Protein AF-A0AAU4GK42-F1 (afdb_monomer_lite)

Foldseek 3Di:
DQPLPCLVLAPDQCNPPDHFDKDKDKDFPDPDPPDDLQDQGKMKIKMWTQGPPRDIDIDIFIQDLADQAPDPVLVVQLCVQQQQDPVRRGHDVVSNVVSSVVGVRRVVRVVRSVPDHRDPDPVPRPSVVSDDDDRHRPDPPDPDPDDDDDDDDDDDDDD

Structure (mmCIF, N/CA/C/O backbone):
data_AF-A0AAU4GK42-F1
#
_entry.id   AF-A0AAU4GK42-F1
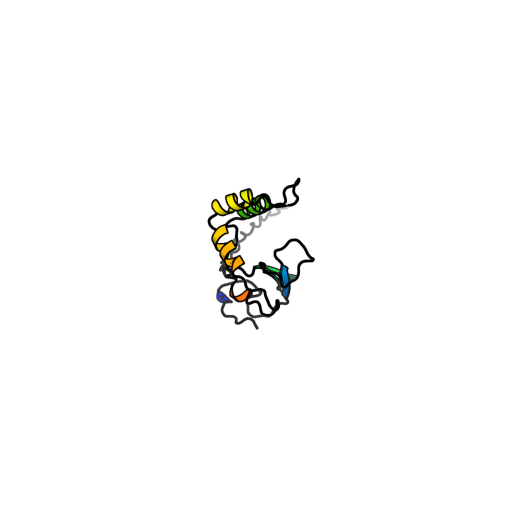#
loop_
_atom_site.group_PDB
_atom_site.id
_atom_site.type_symbol
_atom_site.label_atom_id
_atom_site.label_alt_id
_atom_site.label_comp_id
_atom_site.label_asym_id
_atom_site.label_entity_id
_atom_site.label_seq_id
_atom_site.pdbx_PDB_ins_code
_atom_site.Cartn_x
_atom_site.Cartn_y
_atom_site.Cartn_z
_atom_site.occupancy
_atom_site.B_iso_or_equiv
_atom_site.auth_seq_id
_atom_site.auth_comp_id
_atom_site.auth_asym_id
_atom_site.auth_atom_id
_atom_site.pdbx_PDB_model_num
ATOM 1 N N . MET A 1 1 ? -21.974 -2.817 12.567 1.00 57.34 1 MET A N 1
ATOM 2 C CA . MET A 1 1 ? -21.359 -2.760 13.911 1.00 57.34 1 MET A CA 1
ATOM 3 C C . MET A 1 1 ? -20.151 -3.685 13.936 1.00 57.34 1 MET A C 1
ATOM 5 O O . MET A 1 1 ? -20.227 -4.716 13.270 1.00 57.34 1 MET A O 1
ATOM 9 N N . PRO A 1 2 ? -19.043 -3.333 14.615 1.00 72.38 2 PRO A N 1
ATOM 10 C CA . PRO A 1 2 ? -17.911 -4.243 14.792 1.00 72.38 2 PRO A CA 1
ATOM 11 C C . PRO A 1 2 ? -18.386 -5.557 15.424 1.00 72.38 2 PRO A C 1
ATOM 13 O O . PRO A 1 2 ? -19.147 -5.533 16.385 1.00 72.38 2 PRO A O 1
ATOM 16 N N . SER A 1 3 ? -17.950 -6.702 14.896 1.00 80.38 3 SER A N 1
ATOM 17 C CA . SER A 1 3 ? -18.429 -8.017 15.352 1.00 80.38 3 SER A CA 1
ATOM 18 C C . SER A 1 3 ? -17.900 -8.438 16.729 1.00 80.38 3 SER A C 1
ATOM 20 O O . SER A 1 3 ? -18.339 -9.448 17.265 1.00 80.38 3 SER A O 1
ATOM 22 N N . GLY A 1 4 ? -16.920 -7.719 17.288 1.00 81.06 4 GLY A N 1
ATOM 23 C CA . GLY A 1 4 ? -16.311 -8.018 18.592 1.00 81.06 4 GLY A CA 1
ATOM 24 C C . GLY A 1 4 ? -15.369 -9.232 18.616 1.00 81.06 4 GLY A C 1
ATOM 25 O O . GLY A 1 4 ? -14.591 -9.365 19.554 1.00 81.06 4 GLY A O 1
ATOM 26 N N . VAL A 1 5 ? -15.355 -10.063 17.567 1.00 86.56 5 VAL A N 1
ATOM 27 C CA . VAL A 1 5 ? -14.615 -11.344 17.490 1.00 86.56 5 VAL A CA 1
ATOM 28 C C . VAL A 1 5 ? -13.119 -11.213 17.802 1.00 86.56 5 VAL A C 1
ATOM 30 O O . VAL A 1 5 ? -12.516 -12.127 18.354 1.00 86.56 5 VAL A O 1
ATOM 33 N N . VAL A 1 6 ? -12.506 -10.077 17.465 1.00 86.88 6 VAL A N 1
ATOM 34 C CA . VAL A 1 6 ? -11.062 -9.848 17.646 1.00 86.88 6 VAL A CA 1
ATOM 35 C C . VAL A 1 6 ? -10.726 -8.980 18.857 1.00 86.88 6 VAL A C 1
ATOM 37 O O . VAL A 1 6 ? -9.553 -8.668 19.064 1.00 86.88 6 VAL A O 1
ATOM 40 N N . ALA A 1 7 ? -11.717 -8.577 19.659 1.00 87.69 7 ALA A N 1
ATOM 41 C CA . ALA A 1 7 ? -11.517 -7.615 20.739 1.00 87.69 7 ALA A CA 1
ATOM 42 C C . ALA A 1 7 ? -10.435 -8.085 21.723 1.00 87.69 7 ALA A C 1
ATOM 44 O O . ALA A 1 7 ? -9.587 -7.287 22.112 1.00 87.69 7 ALA A O 1
ATOM 45 N N . ASP A 1 8 ? -10.393 -9.373 22.066 1.00 89.69 8 ASP A N 1
ATOM 46 C CA . ASP A 1 8 ? -9.426 -9.922 23.031 1.00 89.69 8 ASP A CA 1
ATOM 47 C C . ASP A 1 8 ? -8.015 -10.136 22.463 1.00 89.69 8 ASP A C 1
ATOM 49 O O . ASP A 1 8 ? -7.062 -10.388 23.208 1.00 89.69 8 ASP A O 1
ATOM 53 N N . LEU A 1 9 ? -7.850 -9.988 21.146 1.00 90.56 9 LEU A N 1
ATOM 54 C CA . LEU A 1 9 ? -6.564 -10.123 20.462 1.00 90.56 9 LEU A CA 1
ATOM 55 C C . LEU A 1 9 ? -5.810 -8.790 20.351 1.00 90.56 9 LEU A C 1
ATOM 57 O O . LEU A 1 9 ? -4.619 -8.788 20.040 1.00 90.56 9 LEU A O 1
ATOM 61 N N . THR A 1 10 ? -6.468 -7.657 20.624 1.00 89.00 10 THR A N 1
ATOM 62 C CA . THR A 1 10 ? -5.916 -6.317 20.390 1.00 89.00 10 THR A CA 1
ATOM 63 C C . THR A 1 10 ? -6.353 -5.292 21.437 1.00 89.00 10 THR A C 1
ATOM 65 O O . THR A 1 10 ? -7.413 -5.385 22.048 1.00 89.00 10 THR A O 1
ATOM 68 N N . THR A 1 11 ? -5.536 -4.257 21.629 1.00 89.00 11 THR A N 1
ATOM 69 C CA . THR A 1 11 ? -5.886 -3.071 22.427 1.00 89.00 11 THR A CA 1
ATOM 70 C C . THR A 1 11 ? -6.316 -1.884 21.561 1.00 89.00 11 THR A C 1
ATOM 72 O O . THR A 1 11 ? -6.536 -0.796 22.085 1.00 89.00 11 THR A O 1
ATOM 75 N N . ALA A 1 12 ? -6.401 -2.055 20.239 1.00 89.81 12 ALA A N 1
ATOM 76 C CA . ALA A 1 12 ? -6.747 -0.990 19.305 1.00 89.81 12 ALA A CA 1
ATOM 77 C C . ALA A 1 12 ? -8.208 -0.546 19.479 1.00 89.81 12 ALA A C 1
ATOM 79 O O . ALA A 1 12 ? -9.124 -1.341 19.284 1.00 89.81 12 ALA A O 1
ATOM 80 N N . ALA A 1 13 ? -8.431 0.730 19.810 1.00 89.19 13 ALA A N 1
ATOM 81 C CA . ALA A 1 13 ? -9.754 1.249 20.172 1.00 89.19 13 ALA A CA 1
ATOM 82 C C . ALA A 1 13 ? -10.829 1.019 19.091 1.00 89.19 13 ALA A C 1
ATOM 84 O O . ALA A 1 13 ? -11.952 0.648 19.416 1.00 89.19 13 ALA A O 1
ATOM 85 N N . HIS A 1 14 ? -10.468 1.143 17.810 1.00 89.56 14 HIS A N 1
ATOM 86 C CA . HIS A 1 14 ? -11.375 0.941 16.672 1.00 89.56 14 HIS A CA 1
ATOM 87 C C . HIS A 1 14 ? -11.801 -0.529 16.446 1.00 89.56 14 HIS A C 1
ATOM 89 O O . HIS A 1 14 ? -12.610 -0.797 15.563 1.00 89.56 14 HIS A O 1
ATOM 95 N N . LEU A 1 15 ? -11.288 -1.483 17.238 1.00 89.25 15 LEU A N 1
ATOM 96 C CA . LEU A 1 15 ? -11.642 -2.911 17.190 1.00 89.25 15 LEU A CA 1
ATOM 97 C C . LEU A 1 15 ? -12.323 -3.412 18.480 1.00 89.25 15 LEU A C 1
ATOM 99 O O . LEU A 1 15 ? -12.519 -4.615 18.644 1.00 89.25 15 LEU A O 1
ATOM 103 N N . ARG A 1 16 ? -12.680 -2.513 19.410 1.00 85.56 16 ARG A N 1
ATOM 104 C CA . ARG A 1 16 ? -13.208 -2.861 20.746 1.00 85.56 16 ARG A CA 1
ATOM 105 C C . ARG A 1 16 ? -14.739 -2.850 20.867 1.00 85.56 16 ARG A C 1
ATOM 107 O O . ARG A 1 16 ? -15.237 -2.993 21.975 1.00 85.56 16 ARG A O 1
ATOM 114 N N . GLY A 1 17 ? -15.469 -2.732 19.758 1.00 76.19 17 GLY A N 1
ATOM 115 C CA . GLY A 1 17 ? -16.933 -2.888 19.710 1.00 76.19 17 GLY A CA 1
ATOM 116 C C . GLY A 1 17 ? -17.698 -1.600 19.414 1.00 76.19 17 GLY A C 1
ATOM 117 O O . GLY A 1 17 ? -18.689 -1.643 18.690 1.00 76.19 17 GLY A O 1
ATOM 118 N N . GLU A 1 18 ? -17.193 -0.455 19.869 1.00 83.62 18 GLU A N 1
ATOM 119 C CA . GLU A 1 18 ? -17.833 0.835 19.604 1.00 83.62 18 GLU A CA 1
ATOM 120 C C . GLU A 1 18 ? -17.518 1.351 18.189 1.00 83.62 18 GLU A C 1
ATOM 122 O O . GLU A 1 18 ? -16.351 1.339 17.772 1.00 83.62 18 GLU A O 1
ATOM 127 N N . PRO A 1 19 ? -18.523 1.822 17.428 1.00 88.25 19 PRO A N 1
ATOM 128 C CA . PRO A 1 19 ? -18.293 2.494 16.158 1.00 88.25 19 PRO A CA 1
ATOM 129 C C . PRO A 1 19 ? -17.442 3.754 16.333 1.00 88.25 19 PRO A C 1
ATOM 131 O O . PRO A 1 19 ? -17.676 4.570 17.221 1.00 88.25 19 PRO A O 1
ATOM 134 N N . VAL A 1 20 ? -16.491 3.954 15.424 1.00 91.19 20 VAL A N 1
ATOM 135 C CA . VAL A 1 20 ? -15.710 5.191 15.328 1.00 91.19 20 VAL A CA 1
ATOM 136 C C . VAL A 1 20 ? -15.939 5.834 13.969 1.00 91.19 20 VAL A C 1
ATOM 138 O O . VAL A 1 20 ? -16.138 5.145 12.965 1.00 91.19 20 VAL A O 1
ATOM 141 N N . ARG A 1 21 ? -15.895 7.168 13.915 1.00 94.62 21 ARG A N 1
ATOM 142 C CA . ARG A 1 21 ? -15.938 7.890 12.641 1.00 94.62 21 ARG A CA 1
ATOM 143 C C . ARG A 1 21 ? -14.725 7.485 11.801 1.00 94.62 21 ARG A C 1
ATOM 145 O O . ARG A 1 21 ? -13.608 7.419 12.313 1.00 94.62 21 ARG A O 1
ATOM 152 N N . ALA A 1 22 ? -14.936 7.288 10.503 1.00 95.06 22 ALA A N 1
ATOM 153 C CA . ALA A 1 22 ? -13.872 6.992 9.555 1.00 95.06 22 ALA A CA 1
ATOM 154 C C . ALA A 1 22 ? -13.895 7.955 8.361 1.00 95.06 22 ALA A C 1
ATOM 156 O O . ALA A 1 22 ? -14.952 8.416 7.933 1.00 95.06 22 ALA A O 1
ATOM 157 N N . THR A 1 23 ? -12.718 8.247 7.818 1.00 97.25 23 THR A N 1
ATOM 158 C CA . THR A 1 23 ? -12.546 8.887 6.511 1.00 97.25 23 THR A CA 1
ATOM 159 C C . THR A 1 23 ? -11.866 7.890 5.591 1.00 97.25 23 THR A C 1
ATOM 161 O O . THR A 1 23 ? -10.797 7.389 5.926 1.00 97.25 23 THR A O 1
ATOM 164 N N . VAL A 1 24 ? -12.482 7.605 4.446 1.00 95.19 24 VAL A N 1
ATOM 165 C CA . VAL A 1 24 ? -11.971 6.640 3.469 1.00 95.19 24 VAL A CA 1
ATOM 166 C C . VAL A 1 24 ? -11.552 7.381 2.206 1.00 95.19 24 VAL A C 1
ATOM 168 O O . VAL A 1 24 ? -12.281 8.247 1.724 1.00 95.19 24 VAL A O 1
ATOM 171 N N . ARG A 1 25 ? -10.383 7.035 1.672 1.00 94.12 25 ARG A N 1
ATOM 172 C CA . ARG A 1 25 ? -9.870 7.512 0.390 1.00 94.12 25 ARG A CA 1
ATOM 173 C C . ARG A 1 25 ? -9.530 6.319 -0.493 1.00 94.12 25 ARG A C 1
ATOM 175 O O . ARG A 1 25 ? -8.755 5.449 -0.098 1.00 94.12 25 ARG A O 1
ATOM 182 N N . PHE A 1 26 ? -10.057 6.350 -1.708 1.00 90.25 26 PHE A N 1
ATOM 183 C CA . PHE A 1 26 ? -9.632 5.480 -2.796 1.00 90.25 26 PHE A CA 1
ATOM 184 C C . PHE A 1 26 ? -8.596 6.202 -3.658 1.00 90.25 26 PHE A C 1
ATOM 186 O O . PHE A 1 26 ? -8.562 7.436 -3.693 1.00 90.25 26 PHE A O 1
ATOM 193 N N . SER A 1 27 ? -7.730 5.451 -4.332 1.00 89.12 27 SER A N 1
ATOM 194 C CA . SER A 1 27 ? -6.777 6.034 -5.277 1.00 89.12 27 SER A CA 1
ATOM 195 C C . SER A 1 27 ? -6.444 5.108 -6.435 1.00 89.12 27 SER A C 1
ATOM 197 O O . SER A 1 27 ? -6.472 3.884 -6.302 1.00 89.12 27 SER A O 1
ATOM 199 N N . HIS A 1 28 ? -6.055 5.720 -7.546 1.00 89.56 28 HIS A N 1
ATOM 200 C CA . HIS A 1 28 ? -5.378 5.072 -8.660 1.00 89.56 28 HIS A CA 1
ATOM 201 C C . HIS A 1 28 ? -3.872 4.986 -8.357 1.00 89.56 28 HIS A C 1
ATOM 203 O O . HIS A 1 28 ? -3.334 5.881 -7.708 1.00 89.56 28 HIS A O 1
ATOM 209 N N . ALA A 1 29 ? -3.196 3.911 -8.771 1.00 86.25 29 ALA A N 1
ATOM 210 C CA . ALA A 1 29 ? -1.745 3.776 -8.584 1.00 86.25 29 ALA A CA 1
ATOM 211 C C . ALA A 1 29 ? -0.906 4.612 -9.571 1.00 86.25 29 ALA A C 1
ATOM 213 O O . ALA A 1 29 ? 0.306 4.711 -9.402 1.00 86.25 29 ALA A O 1
ATOM 214 N N . ASP A 1 30 ? -1.544 5.181 -10.589 1.00 84.31 30 ASP A N 1
ATOM 215 C CA . ASP A 1 30 ? -0.896 6.021 -11.588 1.00 84.31 30 ASP A CA 1
ATOM 216 C C . ASP A 1 30 ? -0.669 7.439 -11.044 1.00 84.31 30 ASP A C 1
ATOM 218 O O . ASP A 1 30 ? -1.384 7.906 -10.153 1.00 84.31 30 ASP A O 1
ATOM 222 N N . THR A 1 31 ? 0.348 8.118 -11.563 1.00 79.44 31 THR A N 1
ATOM 223 C CA . THR A 1 31 ? 0.735 9.472 -11.156 1.00 79.44 31 THR A CA 1
ATOM 224 C C . THR A 1 31 ? -0.004 10.563 -11.931 1.00 79.44 31 THR A C 1
ATOM 226 O O . THR A 1 31 ? 0.024 11.720 -11.510 1.00 79.44 31 THR A O 1
ATOM 229 N N . ASN A 1 32 ? -0.693 10.226 -13.024 1.00 84.62 32 ASN A N 1
ATOM 230 C CA . ASN A 1 32 ? -1.505 11.147 -13.804 1.00 84.62 32 ASN A CA 1
ATOM 231 C C . ASN A 1 32 ? -2.938 11.251 -13.232 1.00 84.62 32 ASN A C 1
ATOM 233 O O . ASN A 1 32 ? -3.718 10.301 -13.340 1.00 84.62 32 ASN A O 1
ATOM 237 N N . PRO A 1 33 ? -3.343 12.414 -12.684 1.00 86.75 33 PRO A N 1
ATOM 238 C CA . PRO A 1 33 ? -4.668 12.594 -12.088 1.00 86.75 33 PRO A CA 1
ATOM 239 C C . PRO A 1 33 ? -5.815 12.641 -13.111 1.00 86.75 33 PRO A C 1
ATOM 241 O O . PRO A 1 33 ? -6.976 12.686 -12.711 1.00 86.75 33 PRO A O 1
ATOM 244 N N . HIS A 1 34 ? -5.513 12.665 -14.411 1.00 88.69 34 HIS A N 1
ATOM 245 C CA . HIS A 1 34 ? -6.505 12.736 -15.484 1.00 88.69 34 HIS A CA 1
ATOM 246 C C . HIS A 1 34 ? -6.842 11.375 -16.100 1.00 88.69 34 HIS A C 1
ATOM 248 O O . HIS A 1 34 ? -7.670 11.320 -17.011 1.00 88.69 34 HIS A O 1
ATOM 254 N N . LEU A 1 35 ? -6.217 10.286 -15.641 1.00 86.06 35 LEU A N 1
ATOM 255 C CA . LEU A 1 35 ? -6.542 8.961 -16.157 1.00 86.06 35 LEU A CA 1
ATOM 256 C C . LEU A 1 35 ? -7.936 8.501 -15.710 1.00 86.06 35 LEU A C 1
ATOM 258 O O . LEU A 1 35 ? -8.330 8.740 -14.564 1.00 86.06 35 LEU A O 1
ATOM 262 N N . PRO A 1 36 ? -8.683 7.808 -16.587 1.00 88.06 36 PRO A N 1
ATOM 263 C CA . PRO A 1 36 ? -9.970 7.238 -16.230 1.00 88.06 36 PRO A CA 1
ATOM 264 C C . PRO A 1 36 ? -9.880 6.255 -15.057 1.00 88.06 36 PRO A C 1
ATOM 266 O O . PRO A 1 36 ? -9.069 5.328 -15.033 1.00 88.06 36 PRO A O 1
ATOM 269 N N . ASP A 1 37 ? -10.833 6.351 -14.133 1.00 85.25 37 ASP A N 1
ATOM 270 C CA . ASP A 1 37 ? -11.001 5.368 -13.053 1.00 85.25 37 ASP A CA 1
ATOM 271 C C . ASP A 1 37 ? -11.297 3.942 -13.561 1.00 85.25 37 ASP A C 1
ATOM 273 O O . ASP A 1 37 ? -11.165 2.975 -12.805 1.00 85.25 37 ASP A O 1
ATOM 277 N N . ALA A 1 38 ? -11.683 3.799 -14.832 1.00 83.31 38 ALA A N 1
ATOM 278 C CA . ALA A 1 38 ? -11.944 2.524 -15.495 1.00 83.31 38 ALA A CA 1
ATOM 279 C C . ALA A 1 38 ? -10.679 1.842 -16.065 1.00 83.31 38 ALA A C 1
ATOM 281 O O . ALA A 1 38 ? -10.761 0.715 -16.559 1.00 83.31 38 ALA A O 1
ATOM 282 N N . ASP A 1 39 ? -9.503 2.464 -15.981 1.00 85.00 39 ASP A N 1
ATOM 283 C CA . ASP A 1 39 ? -8.275 1.847 -16.486 1.00 85.00 39 A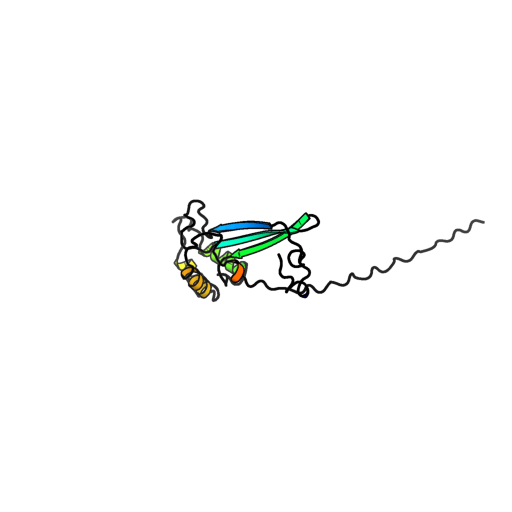SP A CA 1
ATOM 284 C C . ASP A 1 39 ? -7.799 0.713 -15.579 1.00 85.00 39 ASP A C 1
ATOM 286 O O . ASP A 1 39 ? -7.944 0.755 -14.356 1.00 85.00 39 ASP A O 1
ATOM 290 N N . ARG A 1 40 ? -7.201 -0.332 -16.156 1.00 82.38 40 ARG A N 1
ATOM 291 C CA . ARG A 1 40 ? -6.687 -1.455 -15.364 1.00 82.38 40 ARG A CA 1
ATOM 292 C C . ARG A 1 40 ? -5.456 -1.012 -14.576 1.00 82.38 40 ARG A C 1
ATOM 294 O O . ARG A 1 40 ? -4.370 -0.913 -15.136 1.00 82.38 40 ARG A O 1
ATOM 301 N N . ALA A 1 41 ? -5.605 -0.842 -13.266 1.00 85.25 41 ALA A N 1
ATOM 302 C CA . ALA A 1 41 ? -4.479 -0.573 -12.381 1.00 85.25 41 ALA A CA 1
ATOM 303 C C . ALA A 1 41 ? -4.748 -1.033 -10.947 1.00 85.25 41 ALA A C 1
ATOM 305 O O . ALA A 1 41 ? -5.880 -1.312 -10.542 1.00 85.25 41 ALA A O 1
ATOM 306 N N . VAL A 1 42 ? -3.680 -1.069 -10.157 1.00 88.88 42 VAL A N 1
ATOM 307 C CA . VAL A 1 42 ? -3.775 -1.249 -8.708 1.00 88.88 42 VAL A CA 1
ATOM 308 C C . VAL A 1 42 ? -4.567 -0.080 -8.111 1.00 88.88 42 VAL A C 1
ATOM 310 O O . VAL A 1 42 ? -4.474 1.061 -8.576 1.00 88.88 42 VAL A O 1
ATOM 313 N N . ARG A 1 43 ? -5.377 -0.371 -7.093 1.00 89.56 43 ARG A N 1
ATOM 314 C CA . ARG A 1 43 ? -6.179 0.610 -6.357 1.00 89.56 43 ARG A CA 1
ATOM 315 C C . ARG A 1 43 ? -5.722 0.696 -4.917 1.00 89.56 43 ARG A C 1
ATOM 317 O O . ARG A 1 43 ? -5.532 -0.332 -4.272 1.00 89.56 43 ARG A O 1
ATOM 324 N N . GLY A 1 44 ? -5.570 1.919 -4.426 1.00 90.88 44 GLY A N 1
ATOM 325 C CA . GLY A 1 44 ? -5.351 2.198 -3.014 1.00 90.88 44 GLY A CA 1
ATOM 326 C C . GLY A 1 44 ? -6.668 2.304 -2.254 1.00 90.88 44 GLY A C 1
ATOM 327 O O . GLY A 1 44 ? -7.670 2.788 -2.782 1.00 90.88 44 GLY A O 1
ATOM 328 N N . PHE A 1 45 ? -6.640 1.871 -0.999 1.00 91.94 45 PHE A N 1
ATOM 329 C CA . PHE A 1 45 ? -7.715 2.001 -0.025 1.00 91.94 45 PHE A CA 1
ATOM 330 C C . PHE A 1 45 ? -7.113 2.416 1.313 1.00 91.94 45 PHE A C 1
ATOM 332 O O . PHE A 1 45 ? -6.477 1.620 2.011 1.00 91.94 45 PHE A O 1
ATOM 339 N N . ALA A 1 46 ? -7.289 3.688 1.653 1.00 94.56 46 ALA A N 1
ATOM 340 C CA . ALA A 1 46 ? -6.808 4.264 2.894 1.00 94.56 46 ALA A CA 1
ATOM 341 C C . ALA A 1 46 ? -7.993 4.634 3.784 1.00 94.56 46 ALA A C 1
ATOM 343 O O . ALA A 1 46 ? -8.872 5.388 3.373 1.00 94.56 46 ALA A O 1
ATOM 344 N N . THR A 1 47 ? -8.009 4.127 5.011 1.00 94.94 47 THR A N 1
ATOM 345 C CA . THR A 1 47 ? -9.015 4.456 6.022 1.00 94.94 47 THR A CA 1
ATOM 346 C C . THR A 1 47 ? -8.349 5.111 7.219 1.00 94.94 47 THR A C 1
ATOM 348 O O . THR A 1 47 ? -7.480 4.518 7.847 1.00 94.94 47 THR A O 1
ATOM 351 N N . LYS A 1 48 ? -8.790 6.318 7.565 1.00 96.50 48 LYS A N 1
ATOM 352 C CA . LYS A 1 48 ? -8.437 7.020 8.799 1.00 96.50 48 LYS A CA 1
ATOM 353 C C . LYS A 1 48 ? -9.564 6.858 9.806 1.00 96.50 48 LYS A C 1
ATOM 355 O O . LYS A 1 48 ? -10.662 7.364 9.578 1.00 96.50 48 LYS A O 1
ATOM 360 N N . PHE A 1 49 ? -9.290 6.193 10.920 1.00 95.75 49 PHE A N 1
ATOM 361 C CA . PHE A 1 49 ? -10.185 6.089 12.068 1.00 95.75 49 PHE A CA 1
ATOM 362 C C . PHE A 1 49 ? -9.939 7.260 13.023 1.00 95.75 49 PHE A C 1
ATOM 364 O O . PHE A 1 49 ? -8.806 7.485 13.452 1.00 95.75 49 PHE A O 1
ATOM 371 N N . HIS A 1 50 ? -10.997 7.989 13.373 1.00 95.38 50 HIS A N 1
ATOM 372 C CA . HIS A 1 50 ? -10.968 9.099 14.329 1.00 95.38 50 HIS A CA 1
ATOM 373 C C . HIS A 1 50 ? -11.336 8.556 15.714 1.00 95.38 50 HIS A C 1
ATOM 375 O O . HIS A 1 50 ? -12.500 8.249 15.973 1.00 95.38 50 HIS A O 1
ATOM 381 N N . LEU A 1 51 ? -10.336 8.358 16.572 1.00 93.81 51 LEU A N 1
ATOM 382 C CA . LEU A 1 51 ? -10.481 7.677 17.858 1.00 93.81 51 LEU A CA 1
ATOM 383 C C . LEU A 1 51 ? -10.991 8.621 18.963 1.00 93.81 51 LEU A C 1
ATOM 385 O O . LEU A 1 51 ? -10.769 9.835 18.899 1.00 93.81 51 LEU A O 1
ATOM 389 N N . PRO A 1 52 ? -11.606 8.073 20.029 1.00 88.31 52 PRO A N 1
ATOM 390 C CA . PRO A 1 52 ? -11.905 8.839 21.235 1.00 88.31 52 PRO A CA 1
ATOM 391 C C . PRO A 1 52 ? -10.655 9.530 21.796 1.00 88.31 52 PRO A C 1
ATOM 393 O O . PRO A 1 52 ? -9.558 8.972 21.766 1.00 88.31 52 PRO A O 1
ATOM 396 N N . GLY A 1 53 ? -10.818 10.750 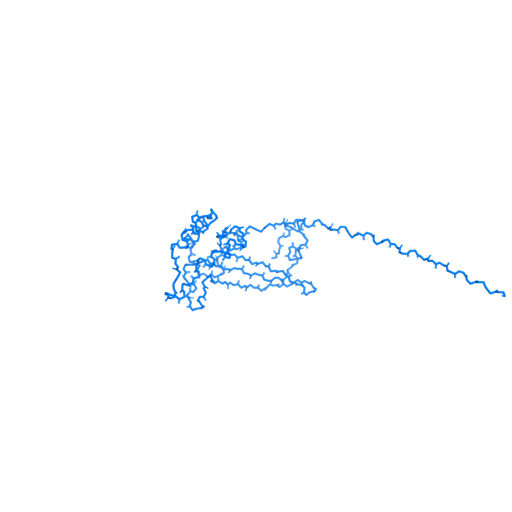22.309 1.00 88.31 53 GLY A N 1
ATOM 397 C CA . GLY A 1 53 ? -9.701 11.550 22.828 1.00 88.31 53 GLY A CA 1
ATOM 398 C C . GLY A 1 53 ? -8.855 12.245 21.753 1.00 88.31 53 GLY A C 1
ATOM 399 O O . GLY A 1 53 ? -7.787 12.755 22.070 1.00 88.3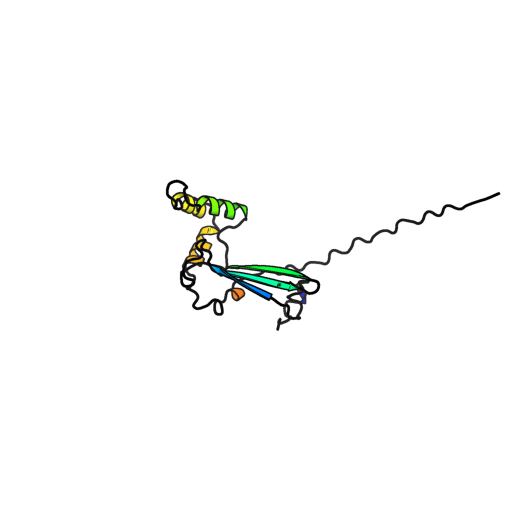1 53 GLY A O 1
ATOM 400 N N . GLY A 1 54 ? -9.312 12.273 20.495 1.00 92.06 54 GLY A N 1
ATOM 401 C CA . GLY A 1 54 ? -8.679 13.035 19.409 1.00 92.06 54 GLY A CA 1
ATOM 402 C C . GLY A 1 54 ? -7.525 12.321 18.699 1.00 92.06 54 GLY A C 1
ATOM 403 O O . GLY A 1 54 ? -6.935 12.881 17.778 1.00 92.06 54 GLY A O 1
ATOM 404 N N . GLY A 1 55 ? -7.206 11.084 19.091 1.00 94.44 55 GLY A N 1
ATOM 405 C CA . GLY A 1 55 ? -6.220 10.255 18.396 1.00 94.44 55 GLY A CA 1
ATOM 406 C C . GLY A 1 55 ? -6.717 9.766 17.033 1.00 94.44 55 GLY A C 1
ATOM 407 O O . GLY A 1 55 ? -7.913 9.767 16.747 1.00 94.44 55 GLY A O 1
ATOM 408 N N . THR A 1 56 ? -5.803 9.287 16.188 1.00 96.44 56 THR A N 1
ATOM 409 C CA . THR A 1 56 ? -6.164 8.660 14.908 1.00 96.44 56 THR A CA 1
ATOM 410 C C . THR A 1 56 ? -5.413 7.352 14.687 1.00 96.44 56 THR A C 1
ATOM 412 O O . THR A 1 56 ? -4.371 7.095 15.291 1.00 96.44 56 THR A O 1
ATOM 415 N N . THR A 1 57 ? -5.962 6.487 13.839 1.00 95.62 57 THR A N 1
ATOM 416 C CA . THR A 1 57 ? -5.245 5.333 13.288 1.00 95.62 57 THR A CA 1
ATOM 417 C C . THR A 1 57 ? -5.523 5.246 11.802 1.00 95.62 57 THR A C 1
ATOM 419 O O . THR A 1 57 ? -6.684 5.271 11.399 1.00 95.62 57 THR A O 1
ATOM 422 N N . ASP A 1 58 ? -4.465 5.103 11.010 1.00 95.62 58 ASP A N 1
ATOM 423 C CA . ASP A 1 58 ? -4.562 4.993 9.562 1.00 95.62 58 ASP A CA 1
ATOM 424 C C . ASP A 1 58 ? -4.268 3.560 9.128 1.00 95.62 58 ASP A C 1
ATOM 426 O O . ASP A 1 58 ? -3.257 2.968 9.501 1.00 95.62 58 ASP A O 1
ATOM 430 N N . LEU A 1 59 ? -5.166 3.017 8.318 1.00 94.19 59 LEU A N 1
ATOM 431 C CA . LEU A 1 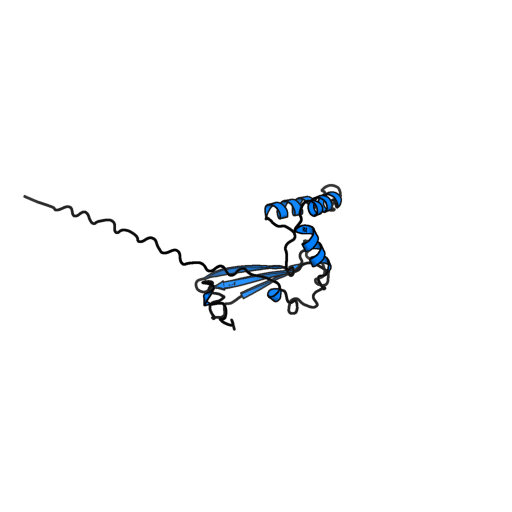59 ? -5.004 1.762 7.614 1.00 94.19 59 LEU A CA 1
ATOM 432 C C . LEU A 1 59 ? -4.833 2.075 6.130 1.00 94.19 59 LEU A C 1
ATOM 434 O O . LEU A 1 59 ? -5.795 2.470 5.476 1.00 94.19 59 LEU A O 1
ATOM 438 N N . VAL A 1 60 ? -3.620 1.915 5.605 1.00 93.69 60 VAL A N 1
ATOM 439 C CA . VAL A 1 60 ? -3.288 2.214 4.205 1.00 93.69 60 VAL A CA 1
ATOM 440 C C . VAL A 1 60 ? -2.980 0.910 3.484 1.00 93.69 60 VAL A C 1
ATOM 442 O O . VAL A 1 60 ? -2.056 0.193 3.858 1.00 93.69 60 VAL A O 1
ATOM 445 N N . THR A 1 61 ? -3.786 0.585 2.478 1.00 91.56 61 THR A N 1
ATOM 446 C CA . THR A 1 61 ? -3.740 -0.705 1.778 1.00 91.56 61 THR A CA 1
ATOM 447 C C . THR A 1 61 ? -3.926 -0.530 0.275 1.00 91.56 61 THR A C 1
ATOM 449 O O . THR A 1 61 ? -4.265 0.557 -0.199 1.00 91.56 61 THR A O 1
ATOM 452 N N . ILE A 1 62 ? -3.706 -1.610 -0.471 1.00 90.19 62 ILE A N 1
ATOM 453 C CA . ILE A 1 62 ? -3.976 -1.710 -1.906 1.00 90.19 62 ILE A CA 1
ATOM 454 C C . ILE A 1 62 ? -4.798 -2.971 -2.206 1.00 90.19 62 ILE A C 1
ATOM 456 O O . ILE A 1 62 ? -4.884 -3.864 -1.367 1.00 90.19 62 ILE A O 1
ATOM 460 N N . ASN A 1 63 ? -5.363 -3.083 -3.411 1.00 86.81 63 ASN A N 1
ATOM 461 C CA . ASN A 1 63 ? -6.168 -4.238 -3.853 1.00 86.81 63 ASN A CA 1
ATOM 462 C C . ASN A 1 63 ? -5.352 -5.474 -4.272 1.00 86.81 63 ASN A C 1
ATOM 464 O O . ASN A 1 63 ? -5.899 -6.400 -4.880 1.00 86.81 63 ASN A O 1
ATOM 468 N N . LEU A 1 64 ? -4.065 -5.509 -3.926 1.00 86.75 64 LEU A N 1
ATOM 469 C CA . LEU A 1 64 ? -3.201 -6.671 -4.094 1.00 86.75 64 LEU A CA 1
ATOM 470 C C . LEU A 1 64 ? -2.987 -7.385 -2.761 1.00 86.75 64 LEU A C 1
ATOM 472 O O . LEU A 1 64 ? -2.856 -6.761 -1.713 1.00 86.75 64 LEU A O 1
ATOM 476 N N . ASP A 1 65 ? -2.886 -8.709 -2.831 1.00 84.00 65 ASP A N 1
ATOM 477 C CA . ASP A 1 65 ? -2.536 -9.572 -1.698 1.00 84.00 65 ASP A CA 1
ATOM 478 C C . ASP A 1 65 ? -1.035 -9.536 -1.356 1.00 84.00 65 ASP A C 1
ATOM 480 O O . ASP A 1 65 ? -0.612 -10.063 -0.328 1.00 84.00 65 ASP A O 1
ATOM 484 N N . ARG A 1 66 ? -0.227 -8.933 -2.232 1.00 86.88 66 ARG A N 1
ATOM 485 C CA . ARG A 1 66 ? 1.229 -8.856 -2.149 1.00 86.88 66 ARG A CA 1
ATOM 486 C C . ARG A 1 66 ? 1.727 -7.534 -2.717 1.00 86.88 66 ARG A C 1
ATOM 488 O O . ARG A 1 66 ? 1.125 -6.979 -3.635 1.00 86.88 66 ARG A O 1
ATOM 495 N N . PHE A 1 67 ? 2.847 -7.058 -2.190 1.00 90.56 67 PHE A N 1
ATOM 496 C CA . PHE A 1 67 ? 3.499 -5.846 -2.673 1.00 90.56 67 PHE A CA 1
ATOM 497 C C . PHE A 1 67 ? 4.665 -6.186 -3.607 1.00 90.56 67 PHE A C 1
ATOM 499 O O . PHE A 1 67 ? 5.234 -7.273 -3.525 1.00 90.56 67 PHE A O 1
ATOM 506 N N . ILE A 1 68 ? 4.990 -5.266 -4.517 1.00 90.62 68 ILE A N 1
ATOM 507 C CA . ILE A 1 68 ? 6.020 -5.471 -5.548 1.00 90.62 68 ILE A CA 1
ATOM 508 C C . ILE A 1 68 ? 7.443 -5.480 -4.980 1.00 90.62 68 ILE A C 1
ATOM 510 O O . ILE A 1 68 ? 8.323 -6.136 -5.530 1.00 90.62 68 ILE A O 1
ATOM 514 N N . ALA A 1 69 ? 7.635 -4.817 -3.842 1.00 93.19 69 ALA A N 1
ATOM 515 C CA . ALA A 1 69 ? 8.895 -4.761 -3.123 1.00 93.19 69 ALA A CA 1
ATOM 516 C C . ALA A 1 69 ? 8.774 -5.453 -1.765 1.00 93.19 69 ALA A C 1
ATOM 518 O O . ALA A 1 69 ? 7.722 -5.411 -1.119 1.00 93.19 69 ALA A O 1
ATOM 519 N N . SER A 1 70 ? 9.862 -6.079 -1.332 1.00 92.81 70 SER A N 1
ATOM 520 C CA . SER A 1 70 ? 9.921 -6.797 -0.053 1.00 92.81 70 SER A CA 1
ATOM 521 C C . SER A 1 70 ? 10.397 -5.917 1.106 1.00 92.81 70 SER A C 1
ATOM 523 O O . SER A 1 70 ? 10.064 -6.188 2.260 1.00 92.81 70 SER A O 1
ATOM 525 N N . THR A 1 71 ? 11.120 -4.834 0.801 1.00 94.19 71 THR A N 1
ATOM 526 C CA . THR A 1 71 ? 11.601 -3.839 1.768 1.00 94.19 71 THR A CA 1
ATOM 527 C C . THR A 1 71 ? 11.351 -2.407 1.272 1.00 94.19 71 THR A C 1
ATOM 529 O O . THR A 1 71 ? 11.127 -2.191 0.076 1.00 94.19 71 THR A O 1
ATOM 532 N N . PRO A 1 72 ? 11.383 -1.397 2.163 1.00 93.88 72 PRO A N 1
ATOM 533 C CA . PRO A 1 72 ? 11.317 0.008 1.756 1.00 93.88 72 PRO A CA 1
ATOM 534 C C . PRO A 1 72 ? 12.447 0.421 0.801 1.00 93.88 72 PRO A C 1
ATOM 536 O O . PRO A 1 72 ? 12.213 1.174 -0.142 1.00 93.88 72 PRO A O 1
ATOM 539 N N . GLU A 1 73 ? 13.664 -0.078 1.019 1.00 95.00 73 GLU A N 1
ATOM 540 C CA . GLU A 1 73 ? 14.838 0.223 0.193 1.00 95.00 73 GLU A CA 1
ATOM 541 C C . GLU A 1 73 ? 14.694 -0.364 -1.214 1.00 95.00 73 GLU A C 1
ATOM 543 O O . GLU A 1 73 ? 14.984 0.314 -2.199 1.00 95.00 73 GLU A O 1
ATOM 548 N N . ASP A 1 74 ? 14.189 -1.594 -1.308 1.00 94.12 74 ASP A N 1
ATOM 549 C CA . ASP A 1 74 ? 13.849 -2.259 -2.566 1.00 94.12 74 ASP A CA 1
ATOM 550 C C . ASP A 1 74 ? 12.805 -1.441 -3.348 1.00 94.12 74 ASP A C 1
ATOM 552 O O . ASP A 1 74 ? 13.001 -1.108 -4.518 1.00 94.12 74 ASP A O 1
ATOM 556 N N . PHE A 1 75 ? 11.757 -0.968 -2.663 1.00 93.56 75 PHE A N 1
ATOM 557 C CA . PHE A 1 75 ? 10.755 -0.097 -3.278 1.00 93.56 75 PHE A CA 1
ATOM 558 C C . PHE A 1 75 ? 11.359 1.211 -3.802 1.00 93.56 75 PHE A C 1
ATOM 560 O O . PHE A 1 75 ? 11.040 1.643 -4.909 1.00 93.56 75 PHE A O 1
ATOM 567 N N . LEU A 1 76 ? 12.267 1.835 -3.048 1.00 94.06 76 LEU A N 1
ATOM 568 C CA . LEU A 1 76 ? 12.966 3.036 -3.504 1.00 94.06 76 LEU A CA 1
ATOM 569 C C . LEU A 1 76 ? 13.821 2.759 -4.750 1.00 94.06 76 LEU A C 1
ATOM 571 O O . LEU A 1 76 ? 13.860 3.586 -5.661 1.00 94.06 76 LEU A O 1
ATOM 575 N N . HIS A 1 77 ? 14.508 1.619 -4.808 1.00 93.56 77 HIS A N 1
ATOM 576 C CA . HIS A 1 77 ? 15.280 1.219 -5.984 1.00 93.56 77 HIS A CA 1
ATOM 577 C C . HIS A 1 77 ? 14.390 0.950 -7.196 1.00 93.56 77 HIS A C 1
ATOM 579 O O . HIS A 1 77 ? 14.734 1.391 -8.292 1.00 93.56 77 HIS A O 1
ATOM 585 N N . LEU A 1 78 ? 13.232 0.318 -7.002 1.00 92.38 78 LEU A N 1
ATOM 586 C CA . LEU A 1 78 ? 12.236 0.144 -8.055 1.00 92.38 78 LEU A CA 1
ATOM 587 C C . LEU A 1 78 ? 11.769 1.495 -8.604 1.00 92.38 78 LEU A C 1
ATOM 589 O O . LEU A 1 78 ? 11.760 1.686 -9.815 1.00 92.38 78 LEU A O 1
ATOM 593 N N . LEU A 1 79 ? 11.417 2.446 -7.731 1.00 91.12 79 LEU A N 1
ATOM 594 C CA . LEU A 1 79 ? 10.977 3.783 -8.146 1.00 91.12 79 LEU A CA 1
ATOM 595 C C . LEU A 1 79 ? 12.060 4.526 -8.935 1.00 91.12 79 LEU A C 1
ATOM 597 O O . LEU A 1 79 ? 11.749 5.197 -9.913 1.00 91.12 79 LEU A O 1
ATOM 601 N N . LYS A 1 80 ? 13.331 4.386 -8.544 1.00 90.94 80 LYS A N 1
ATOM 602 C CA . LYS A 1 80 ? 14.463 4.953 -9.293 1.00 90.94 80 LYS A CA 1
ATOM 603 C C . LYS A 1 80 ? 14.645 4.281 -10.654 1.00 90.94 80 LYS A C 1
ATOM 605 O O . LYS A 1 80 ? 14.928 4.971 -11.625 1.00 90.94 80 LYS A O 1
ATOM 610 N N . ALA A 1 81 ? 14.479 2.960 -10.732 1.00 90.62 81 ALA A N 1
ATOM 611 C CA . ALA A 1 81 ? 14.584 2.212 -11.984 1.00 90.62 81 ALA A CA 1
ATOM 612 C C . ALA A 1 81 ? 13.420 2.506 -12.947 1.00 90.62 81 ALA A C 1
ATOM 614 O O . ALA A 1 81 ? 13.626 2.529 -14.156 1.00 90.62 81 ALA A O 1
ATOM 615 N N . ALA A 1 82 ? 12.218 2.737 -12.413 1.00 88.62 82 ALA A N 1
ATOM 616 C CA . ALA A 1 82 ? 11.002 3.037 -13.168 1.00 88.62 82 ALA A CA 1
ATOM 617 C C . ALA A 1 82 ? 10.766 4.540 -13.402 1.00 88.62 82 ALA A C 1
ATOM 619 O O . ALA A 1 82 ? 9.779 4.909 -14.039 1.00 88.62 82 ALA A O 1
ATOM 620 N N . GLY A 1 83 ? 11.632 5.408 -12.873 1.00 88.50 83 GLY A N 1
ATOM 621 C CA . GLY A 1 83 ? 11.555 6.846 -13.102 1.00 88.50 83 GLY A CA 1
ATOM 622 C C . GLY A 1 83 ? 11.755 7.187 -14.584 1.00 88.50 83 GLY A C 1
ATOM 623 O O . GLY A 1 83 ? 12.484 6.472 -15.277 1.00 88.50 83 GLY A O 1
ATOM 624 N N . PRO A 1 84 ? 11.119 8.261 -15.087 1.00 86.88 84 PRO A N 1
ATOM 625 C CA . PRO A 1 84 ? 11.315 8.691 -16.463 1.00 86.88 84 PRO A CA 1
ATOM 626 C C . PRO A 1 84 ? 12.772 9.103 -16.679 1.00 86.88 84 PRO A C 1
ATOM 628 O O . PRO A 1 84 ? 13.351 9.825 -15.862 1.00 86.88 84 PRO A O 1
ATOM 631 N N . ASP A 1 85 ? 13.360 8.648 -17.780 1.00 85.06 85 ASP A N 1
ATOM 632 C CA . ASP A 1 85 ? 14.670 9.113 -18.207 1.00 85.06 85 ASP A CA 1
ATOM 633 C C . ASP A 1 85 ? 14.599 10.617 -18.558 1.00 85.06 85 ASP A C 1
ATOM 635 O O . ASP A 1 85 ? 13.654 11.028 -19.239 1.00 85.06 85 ASP A O 1
ATOM 639 N N . PRO A 1 86 ? 15.545 11.457 -18.096 1.00 84.19 86 PRO A N 1
ATOM 640 C CA . PRO A 1 86 ? 15.484 12.902 -18.321 1.00 84.19 86 PRO A CA 1
ATOM 641 C C . PRO A 1 86 ? 15.520 13.321 -19.795 1.00 84.19 86 PRO A C 1
ATOM 643 O O . PRO A 1 86 ? 15.007 14.388 -20.124 1.00 84.19 86 PRO A O 1
ATOM 646 N N . GLU A 1 87 ? 16.125 12.514 -20.669 1.00 86.12 87 GLU A N 1
ATOM 647 C CA . GLU A 1 87 ? 16.260 12.814 -22.095 1.00 86.12 87 GLU A CA 1
ATOM 648 C C . GLU A 1 87 ? 15.046 12.319 -22.883 1.00 86.12 87 GLU A C 1
ATOM 650 O O . GLU A 1 87 ? 14.546 13.022 -23.760 1.00 86.12 87 GLU A O 1
ATOM 655 N N . THR A 1 88 ? 14.543 11.121 -22.567 1.00 85.44 88 THR A N 1
ATOM 656 C CA . THR A 1 88 ? 13.440 10.502 -23.329 1.00 85.44 88 THR A CA 1
ATOM 657 C C . THR A 1 88 ? 12.053 10.742 -22.734 1.00 85.44 88 THR A C 1
ATOM 659 O O . THR A 1 88 ? 11.048 10.530 -23.411 1.00 85.44 88 THR A O 1
ATOM 662 N N . GLY A 1 89 ? 11.965 11.141 -21.463 1.00 85.62 89 GLY A N 1
ATOM 663 C CA . GLY A 1 89 ? 10.708 11.292 -20.726 1.00 85.62 89 GLY A CA 1
ATOM 664 C C . GLY A 1 89 ? 9.989 9.972 -20.419 1.00 85.62 89 GLY A C 1
ATOM 665 O O . GLY A 1 89 ? 8.883 9.995 -19.880 1.00 85.62 89 GLY A O 1
ATOM 666 N N . THR A 1 90 ? 10.592 8.823 -20.739 1.00 85.44 90 THR A N 1
ATOM 667 C CA . THR A 1 90 ? 9.998 7.491 -20.554 1.00 85.44 90 THR A CA 1
ATOM 668 C C . THR A 1 90 ? 10.881 6.593 -19.685 1.00 85.44 90 THR A C 1
ATOM 670 O O . THR A 1 90 ? 12.096 6.795 -19.649 1.00 85.44 90 THR A O 1
ATOM 673 N N . PRO A 1 91 ? 10.315 5.616 -18.952 1.00 87.00 91 PRO A N 1
ATOM 674 C CA . PRO A 1 91 ? 11.116 4.673 -18.177 1.00 87.00 91 PRO A CA 1
ATOM 675 C C . PRO A 1 91 ? 11.984 3.773 -19.062 1.00 87.00 91 PRO A C 1
ATOM 677 O O . PRO A 1 91 ? 11.526 3.240 -20.074 1.00 87.00 91 PRO A O 1
ATOM 680 N N . ASP A 1 92 ? 13.214 3.519 -18.621 1.00 90.25 92 ASP A N 1
ATOM 681 C CA . ASP A 1 92 ? 14.097 2.531 -19.240 1.00 90.25 92 ASP A CA 1
ATOM 682 C C . ASP A 1 92 ? 13.632 1.112 -18.876 1.00 90.25 92 ASP A C 1
ATOM 684 O O . ASP A 1 92 ? 13.839 0.611 -17.763 1.00 90.25 92 ASP A O 1
ATOM 688 N N . LEU A 1 93 ? 12.995 0.446 -19.839 1.00 90.44 93 LEU A N 1
ATOM 689 C CA . LEU A 1 93 ? 12.448 -0.894 -19.645 1.00 90.44 93 LEU A CA 1
ATOM 690 C C . LEU A 1 93 ? 13.520 -1.926 -19.276 1.00 90.44 93 LEU A C 1
ATOM 692 O O . LEU A 1 93 ? 13.208 -2.858 -18.534 1.00 90.44 93 LEU A O 1
ATOM 696 N N . ALA A 1 94 ? 14.768 -1.768 -19.728 1.00 93.12 94 ALA A N 1
ATOM 697 C CA . ALA A 1 94 ? 15.842 -2.699 -19.396 1.00 93.12 94 ALA A CA 1
ATOM 698 C C . ALA A 1 94 ? 16.226 -2.591 -17.914 1.00 93.12 94 ALA A C 1
ATOM 700 O O . ALA A 1 94 ? 16.412 -3.615 -17.253 1.00 93.12 94 ALA A O 1
ATOM 701 N N . LYS A 1 95 ? 16.262 -1.375 -17.351 1.00 92.44 95 LYS A N 1
ATOM 702 C CA . LYS A 1 95 ? 16.496 -1.162 -15.908 1.00 92.44 95 LYS A CA 1
ATOM 703 C C . LYS A 1 95 ? 15.374 -1.748 -15.061 1.00 92.44 95 LYS A C 1
ATOM 705 O O . LYS A 1 95 ? 15.645 -2.413 -14.060 1.00 92.44 95 LYS A O 1
ATOM 710 N N . VAL A 1 96 ? 14.122 -1.554 -15.475 1.00 91.50 96 VAL A N 1
ATOM 711 C CA . VAL A 1 96 ? 12.961 -2.134 -14.784 1.00 91.50 96 VAL A CA 1
ATOM 712 C C . VAL A 1 96 ? 13.006 -3.661 -14.841 1.00 91.50 96 VAL A C 1
ATOM 714 O O . VAL A 1 96 ? 12.847 -4.316 -13.813 1.00 91.50 96 VAL A O 1
ATOM 717 N N . GLN A 1 97 ? 13.273 -4.247 -16.009 1.00 92.00 97 GLN A N 1
ATOM 718 C CA . GLN A 1 97 ? 13.385 -5.700 -16.172 1.00 92.00 97 GLN A CA 1
ATOM 719 C C . GLN A 1 97 ? 14.528 -6.289 -15.343 1.00 92.00 97 GLN A C 1
ATOM 721 O O . GLN A 1 97 ? 14.327 -7.298 -14.667 1.00 92.00 97 GLN A O 1
ATOM 726 N N . ALA A 1 98 ? 15.699 -5.647 -15.340 1.00 94.12 98 ALA A N 1
ATOM 727 C CA . ALA A 1 98 ? 16.834 -6.061 -14.521 1.00 94.12 98 ALA A CA 1
ATOM 728 C C . ALA A 1 98 ? 16.490 -6.026 -13.026 1.00 94.12 98 ALA A C 1
ATOM 730 O O . ALA A 1 98 ? 16.801 -6.969 -12.298 1.00 94.12 98 ALA A O 1
ATOM 731 N N . HIS A 1 99 ? 15.789 -4.983 -12.571 1.00 93.62 99 HIS A N 1
ATOM 732 C CA . HIS A 1 99 ? 15.305 -4.912 -11.198 1.00 93.62 99 HIS A CA 1
ATOM 733 C C . HIS A 1 99 ? 14.318 -6.051 -10.897 1.00 93.62 99 HIS A C 1
ATOM 735 O O . HIS A 1 99 ? 14.498 -6.763 -9.915 1.00 93.62 99 HIS A O 1
ATOM 741 N N . VAL A 1 100 ? 13.318 -6.296 -11.748 1.00 92.62 100 VAL A N 1
ATOM 742 C CA . VAL A 1 100 ? 12.349 -7.390 -11.544 1.00 92.62 100 VAL A CA 1
ATOM 743 C C . VAL A 1 100 ? 13.035 -8.758 -11.493 1.00 92.62 100 VAL A C 1
ATOM 745 O O . VAL A 1 100 ? 12.668 -9.588 -10.665 1.00 92.62 100 VAL A O 1
ATOM 748 N N . ALA A 1 101 ? 14.045 -8.996 -12.333 1.00 93.06 101 ALA A N 1
ATOM 749 C CA . ALA A 1 101 ? 14.809 -10.242 -12.335 1.00 93.06 101 ALA A CA 1
ATOM 750 C C . ALA A 1 101 ? 15.628 -10.441 -11.046 1.00 93.06 101 ALA A C 1
ATOM 752 O O . ALA A 1 101 ? 15.783 -11.571 -10.586 1.00 93.06 101 ALA A O 1
ATOM 753 N N . ALA A 1 102 ? 16.126 -9.355 -10.450 1.00 94.75 102 ALA A N 1
ATOM 754 C CA . ALA A 1 102 ? 16.906 -9.389 -9.216 1.00 94.75 102 ALA A CA 1
ATOM 755 C C . ALA A 1 102 ? 16.053 -9.512 -7.936 1.00 94.75 102 ALA A C 1
ATOM 757 O O . ALA A 1 102 ? 16.595 -9.871 -6.891 1.00 94.75 102 ALA A O 1
ATOM 758 N N . HIS A 1 103 ? 14.740 -9.244 -7.996 1.00 94.31 103 HIS A N 1
ATOM 759 C CA . HIS A 1 103 ? 13.863 -9.177 -6.819 1.00 94.31 103 HIS A CA 1
ATOM 760 C C . HIS A 1 103 ? 12.711 -10.196 -6.909 1.00 94.31 103 HIS A C 1
ATOM 762 O O . HIS A 1 103 ? 11.699 -9.946 -7.572 1.00 94.31 103 HIS A O 1
ATOM 768 N N . PRO A 1 104 ? 12.799 -11.338 -6.196 1.00 90.19 104 PRO A N 1
ATOM 769 C CA . PRO A 1 104 ? 11.811 -12.419 -6.280 1.00 90.19 104 PRO A CA 1
ATOM 770 C C . PRO A 1 104 ? 10.371 -12.023 -5.915 1.00 90.19 104 PRO A C 1
ATOM 772 O O . PRO A 1 104 ? 9.430 -12.689 -6.346 1.00 90.19 104 PRO A O 1
ATOM 775 N N . SER A 1 105 ? 10.171 -10.952 -5.136 1.00 87.81 105 SER A N 1
ATOM 776 C CA . SER A 1 105 ? 8.841 -10.411 -4.814 1.00 87.81 105 SER A CA 1
ATOM 777 C C . SER A 1 105 ? 8.142 -9.765 -6.013 1.00 87.81 105 SER A C 1
ATOM 779 O O . SER A 1 105 ? 6.911 -9.808 -6.097 1.00 87.81 105 SER A O 1
ATOM 781 N N . ALA A 1 106 ? 8.901 -9.198 -6.954 1.00 89.50 106 ALA A N 1
ATOM 782 C CA . ALA A 1 106 ? 8.359 -8.334 -7.995 1.00 89.50 106 ALA A CA 1
ATOM 783 C C . ALA A 1 106 ? 7.543 -9.107 -9.040 1.00 89.50 106 ALA A C 1
ATOM 785 O O . ALA A 1 106 ? 6.410 -8.734 -9.347 1.00 89.50 106 ALA A O 1
ATOM 786 N N . GLY A 1 107 ? 8.077 -10.223 -9.546 1.00 89.12 107 GLY A N 1
ATOM 787 C CA . GLY A 1 107 ? 7.417 -11.042 -10.569 1.00 89.12 107 GLY A CA 1
ATOM 788 C C . GLY A 1 107 ? 6.011 -11.518 -10.166 1.00 89.12 107 GLY A C 1
ATOM 789 O O . GLY A 1 107 ? 5.045 -11.248 -10.886 1.00 89.12 107 GLY A O 1
ATOM 790 N N . PRO A 1 108 ? 5.839 -12.170 -9.000 1.00 90.69 108 PRO A N 1
ATOM 791 C CA . PRO A 1 108 ? 4.524 -12.580 -8.516 1.00 90.69 108 PRO A CA 1
ATOM 792 C C . PRO A 1 108 ? 3.552 -11.412 -8.305 1.00 90.69 108 PRO A C 1
ATOM 794 O O . PRO A 1 108 ? 2.362 -11.568 -8.578 1.00 90.69 108 PRO A O 1
ATOM 797 N N . ALA A 1 109 ? 4.025 -10.255 -7.827 1.00 88.81 109 ALA A N 1
ATOM 798 C CA . ALA A 1 109 ? 3.191 -9.066 -7.641 1.00 88.81 109 ALA A CA 1
ATOM 799 C C . ALA A 1 109 ? 2.699 -8.488 -8.973 1.00 88.81 109 ALA A C 1
ATOM 801 O O . ALA A 1 109 ? 1.510 -8.202 -9.115 1.00 88.81 109 ALA A O 1
ATOM 802 N N . LEU A 1 110 ? 3.575 -8.402 -9.977 1.00 89.25 110 LEU A N 1
ATOM 803 C CA . LEU A 1 110 ? 3.215 -7.993 -11.336 1.00 89.25 110 LEU A CA 1
ATOM 804 C C . LEU A 1 110 ? 2.206 -8.960 -11.967 1.00 89.25 110 LEU A C 1
ATOM 806 O O . LEU A 1 110 ? 1.207 -8.533 -12.545 1.00 89.25 110 LEU A O 1
ATOM 810 N N . ALA A 1 111 ? 2.415 -10.267 -11.796 1.00 89.88 111 ALA A N 1
ATOM 811 C CA . ALA A 1 111 ? 1.485 -11.285 -12.274 1.00 89.88 111 ALA A CA 1
ATOM 812 C C . ALA A 1 111 ? 0.107 -11.194 -11.593 1.00 89.88 111 ALA A C 1
ATOM 814 O O . ALA A 1 111 ? -0.912 -11.460 -12.234 1.00 89.88 111 ALA A O 1
ATOM 815 N N . ALA A 1 112 ? 0.055 -10.820 -10.310 1.00 88.44 112 ALA A N 1
ATOM 816 C CA . ALA A 1 112 ? -1.197 -10.568 -9.599 1.00 88.44 112 ALA A CA 1
ATOM 817 C C . ALA A 1 112 ? -1.888 -9.293 -10.111 1.00 88.44 112 ALA A C 1
ATOM 819 O O . ALA A 1 112 ? -3.085 -9.323 -10.397 1.00 88.44 112 ALA A O 1
ATOM 820 N N . ALA A 1 113 ? -1.134 -8.207 -10.308 1.00 87.69 113 ALA A N 1
ATOM 821 C CA . ALA A 1 113 ? -1.642 -6.944 -10.841 1.00 87.69 113 ALA A CA 1
ATOM 822 C C . ALA A 1 113 ? -2.242 -7.094 -12.246 1.00 87.69 113 ALA A C 1
ATOM 824 O O . ALA A 1 113 ? -3.324 -6.576 -12.512 1.00 87.69 113 ALA A O 1
ATOM 825 N N . ALA A 1 114 ? -1.601 -7.868 -13.125 1.00 87.94 114 ALA A N 1
ATOM 826 C CA . ALA A 1 114 ? -2.085 -8.111 -14.485 1.00 87.94 114 ALA A CA 1
ATOM 827 C C . ALA A 1 114 ? -3.458 -8.814 -14.541 1.00 87.94 114 ALA A C 1
ATOM 829 O O . ALA A 1 114 ? -4.181 -8.677 -15.530 1.00 87.94 114 ALA A O 1
ATOM 830 N N . LYS A 1 115 ? -3.815 -9.554 -13.482 1.00 88.00 115 LYS A N 1
ATOM 831 C CA . LYS A 1 115 ? -5.076 -10.299 -13.346 1.00 88.00 115 LYS A CA 1
ATOM 832 C C . LYS A 1 115 ? -6.170 -9.511 -12.623 1.00 88.00 115 LYS A C 1
ATOM 834 O O . LYS A 1 115 ? -7.268 -10.040 -12.453 1.00 88.00 115 LYS A O 1
ATOM 839 N N . LEU A 1 116 ? -5.888 -8.289 -12.163 1.00 84.44 116 LEU A N 1
ATOM 840 C CA . LEU A 1 116 ? -6.903 -7.472 -11.510 1.00 84.44 116 LEU A CA 1
ATOM 841 C C . LEU A 1 116 ? -8.009 -7.112 -12.513 1.00 84.44 116 LEU A C 1
ATOM 843 O O . LEU A 1 116 ? -7.704 -6.615 -13.602 1.00 84.44 116 LEU A O 1
ATOM 847 N N . PRO A 1 117 ? -9.287 -7.343 -12.165 1.00 80.94 117 PRO A N 1
ATOM 848 C CA . PRO A 1 117 ? -10.386 -6.826 -12.958 1.00 80.94 117 PRO A CA 1
ATOM 849 C C . PRO A 1 117 ? -10.441 -5.303 -12.825 1.00 80.94 117 PRO A C 1
ATOM 851 O O . PRO A 1 117 ? -10.085 -4.745 -11.786 1.00 80.94 117 PRO A O 1
ATOM 854 N N . THR A 1 118 ? -10.946 -4.628 -13.855 1.00 79.12 118 THR A N 1
ATOM 855 C CA . THR A 1 118 ? -11.336 -3.226 -13.716 1.00 79.12 118 THR A CA 1
ATOM 856 C C . THR A 1 118 ? -12.510 -3.128 -12.736 1.00 79.12 118 THR A C 1
ATOM 858 O O . THR A 1 118 ? -13.536 -3.789 -12.954 1.00 79.12 118 THR A O 1
ATOM 861 N N . PRO A 1 119 ? -12.415 -2.304 -11.678 1.00 73.56 119 PRO A N 1
ATOM 862 C CA . PRO A 1 119 ? -13.528 -2.097 -10.768 1.00 73.56 119 PRO A CA 1
ATOM 863 C C . PRO A 1 119 ? -14.704 -1.439 -11.488 1.00 73.56 119 PRO A C 1
ATOM 865 O O . PRO A 1 119 ? -14.557 -0.406 -12.131 1.00 73.56 119 PRO A O 1
ATOM 868 N N . ARG A 1 120 ? -15.912 -1.990 -11.319 1.00 79.44 120 ARG A N 1
ATOM 869 C CA . ARG A 1 120 ? -17.146 -1.305 -11.758 1.00 79.44 120 ARG A CA 1
ATOM 870 C C . ARG A 1 120 ? -17.459 -0.073 -10.905 1.00 79.44 120 ARG A C 1
ATOM 872 O O . ARG A 1 120 ? -18.163 0.822 -11.351 1.00 79.44 120 ARG A O 1
ATOM 879 N N . SER A 1 121 ? -17.001 -0.080 -9.653 1.00 80.06 121 SER A N 1
ATOM 880 C CA . SER A 1 121 ? -17.144 1.009 -8.685 1.00 80.06 121 SER A CA 1
ATOM 881 C C . SER A 1 121 ? -16.261 0.731 -7.469 1.00 80.06 121 SER A C 1
ATOM 883 O O . SER A 1 121 ? -16.118 -0.433 -7.088 1.00 80.06 121 SER A O 1
ATOM 885 N N . TYR A 1 122 ? -15.808 1.775 -6.776 1.00 79.31 122 TYR A N 1
ATOM 886 C CA . TYR A 1 122 ? -15.066 1.654 -5.514 1.00 79.31 122 TYR A CA 1
ATOM 887 C C . TYR A 1 122 ? -15.856 0.992 -4.370 1.00 79.31 122 TYR A C 1
ATOM 889 O O . TYR A 1 122 ? -15.267 0.445 -3.445 1.00 79.31 122 TYR A O 1
ATOM 897 N N . ALA A 1 123 ? -17.191 0.992 -4.442 1.00 73.94 123 ALA A N 1
ATOM 898 C CA . ALA A 1 123 ? -18.056 0.389 -3.427 1.00 73.94 123 ALA A CA 1
ATOM 899 C C . ALA A 1 123 ? -18.182 -1.143 -3.530 1.00 73.94 123 ALA A C 1
ATOM 901 O O . ALA A 1 123 ? -18.658 -1.776 -2.591 1.00 73.94 123 ALA A O 1
ATOM 902 N N . ARG A 1 124 ? -17.816 -1.738 -4.674 1.00 67.06 124 ARG A N 1
ATOM 903 C CA . ARG A 1 124 ? -17.954 -3.185 -4.929 1.00 67.06 124 ARG A CA 1
ATOM 904 C C . ARG A 1 124 ? -16.631 -3.930 -5.047 1.00 67.06 124 ARG A C 1
ATOM 906 O O . ARG A 1 124 ? -16.653 -5.150 -5.177 1.00 67.06 124 ARG A O 1
ATOM 913 N N . ASP A 1 125 ? -15.510 -3.218 -5.011 1.00 61.72 125 ASP A N 1
ATOM 914 C CA . ASP A 1 125 ? -14.209 -3.867 -4.927 1.00 61.72 125 ASP A CA 1
ATOM 915 C C . ASP A 1 125 ? -14.040 -4.481 -3.536 1.00 61.72 125 ASP A C 1
ATOM 917 O O . ASP A 1 125 ? -14.092 -3.781 -2.523 1.00 61.72 125 ASP A O 1
ATOM 921 N N . ASP A 1 126 ? -13.802 -5.793 -3.487 1.00 59.88 126 ASP A N 1
ATOM 922 C CA . ASP A 1 126 ? -13.531 -6.549 -2.256 1.00 59.88 126 ASP A CA 1
ATOM 923 C C . ASP A 1 126 ? -12.092 -6.321 -1.747 1.00 59.88 126 ASP A C 1
ATOM 925 O O . ASP A 1 126 ? -11.301 -7.233 -1.501 1.00 59.88 126 ASP A O 1
ATOM 929 N N . LEU A 1 127 ? -11.726 -5.046 -1.648 1.00 54.62 127 LEU A N 1
ATOM 930 C CA . LEU A 1 127 ? -10.425 -4.545 -1.218 1.00 54.62 127 LEU A CA 1
ATOM 931 C C . LEU A 1 127 ? -10.113 -4.960 0.227 1.00 54.62 127 LEU A C 1
ATOM 933 O O . LEU A 1 127 ? -9.003 -5.390 0.537 1.00 54.62 127 LEU A O 1
ATOM 937 N N . LEU A 1 128 ? -11.119 -4.877 1.099 1.00 49.62 128 LEU A N 1
ATOM 938 C CA . LEU A 1 128 ? -11.006 -5.206 2.520 1.00 49.62 128 LEU A CA 1
ATOM 939 C C . LEU A 1 128 ? -10.871 -6.714 2.776 1.00 49.62 128 LEU A C 1
ATOM 941 O O . LEU A 1 128 ? -10.139 -7.092 3.687 1.00 49.62 128 LEU A O 1
ATOM 945 N N . GLY A 1 129 ? -11.509 -7.577 1.975 1.00 46.09 129 GLY A N 1
ATOM 946 C CA . GLY A 1 129 ? -11.412 -9.033 2.130 1.00 46.09 129 GLY A CA 1
ATOM 947 C C . GLY A 1 129 ? -10.019 -9.599 1.826 1.00 46.09 129 GLY A C 1
ATOM 948 O O . GLY A 1 129 ? -9.652 -10.661 2.330 1.00 46.09 129 GLY A O 1
ATOM 949 N N . ARG A 1 130 ? -9.213 -8.882 1.031 1.00 49.94 130 ARG A N 1
ATOM 950 C CA . ARG A 1 130 ? -7.872 -9.319 0.598 1.00 49.94 130 ARG A CA 1
ATOM 951 C C . ARG A 1 130 ? -6.733 -8.814 1.483 1.00 49.94 130 ARG A C 1
ATOM 953 O O . ARG A 1 130 ? -5.656 -9.410 1.477 1.00 49.94 130 ARG A O 1
ATOM 960 N N . ALA A 1 131 ? -6.956 -7.755 2.259 1.00 43.56 131 ALA A N 1
ATOM 961 C CA . ALA A 1 131 ? -5.952 -7.205 3.161 1.00 43.56 131 ALA A CA 1
ATOM 962 C C . ALA A 1 131 ? -5.756 -8.122 4.386 1.00 43.56 131 ALA A C 1
ATOM 964 O O . ALA A 1 131 ? -6.538 -8.107 5.336 1.00 43.56 131 ALA A O 1
ATOM 965 N N . ARG A 1 132 ? -4.681 -8.921 4.398 1.00 48.19 132 ARG A N 1
ATOM 966 C CA . ARG A 1 132 ? -4.261 -9.663 5.598 1.00 48.19 132 ARG A CA 1
ATOM 967 C C . ARG A 1 132 ? -3.542 -8.720 6.560 1.00 48.19 132 ARG A C 1
ATOM 969 O O . ARG A 1 132 ? -2.354 -8.458 6.405 1.00 48.19 132 ARG A O 1
ATOM 976 N N . LEU A 1 133 ? -4.261 -8.219 7.560 1.00 50.53 133 LEU A N 1
ATOM 977 C CA . LEU A 1 133 ? -3.689 -7.371 8.606 1.00 50.53 133 LEU A CA 1
ATOM 978 C C . LEU A 1 133 ? -3.162 -8.221 9.768 1.00 50.53 133 LEU A C 1
ATOM 980 O O . LEU A 1 133 ? -3.944 -8.954 10.379 1.00 50.53 133 LEU A O 1
ATOM 984 N N . PRO A 1 134 ? -1.866 -8.136 10.117 1.00 45.47 134 PRO A N 1
ATOM 985 C CA . PRO A 1 134 ? -1.360 -8.808 11.303 1.00 45.47 134 PRO A CA 1
ATOM 986 C C . PRO A 1 134 ? -1.951 -8.157 12.563 1.00 45.47 134 PRO A C 1
ATOM 988 O O . PRO A 1 134 ? -1.735 -6.977 12.838 1.00 45.47 134 PRO A O 1
ATOM 991 N N . LEU A 1 135 ? -2.687 -8.936 13.358 1.00 46.41 135 LEU A N 1
ATOM 992 C CA . LEU A 1 135 ? -3.126 -8.535 14.694 1.00 46.41 135 LEU A CA 1
ATOM 993 C C . LEU A 1 135 ? -1.994 -8.814 15.688 1.00 46.41 135 LEU A C 1
ATOM 995 O O . LEU A 1 135 ? -1.768 -9.955 16.088 1.00 46.41 135 LEU A O 1
ATOM 999 N N . ALA A 1 136 ? -1.268 -7.775 16.096 1.00 43.09 136 ALA A N 1
ATOM 1000 C CA . ALA A 1 136 ? -0.280 -7.893 17.161 1.00 43.09 136 ALA A CA 1
ATOM 1001 C C . ALA A 1 136 ? -0.947 -7.694 18.532 1.00 43.09 136 ALA A C 1
ATOM 1003 O O . ALA A 1 136 ? -1.466 -6.618 18.840 1.00 43.09 136 ALA A O 1
ATOM 1004 N N . ARG A 1 137 ? -0.877 -8.711 19.399 1.00 40.50 137 ARG A N 1
ATOM 1005 C CA . ARG A 1 137 ? -1.231 -8.565 20.816 1.00 40.50 137 ARG A CA 1
ATOM 1006 C C . ARG A 1 137 ? -0.157 -7.725 21.502 1.00 40.50 137 ARG A C 1
ATOM 1008 O O . ARG A 1 137 ? 0.887 -8.244 21.897 1.00 40.50 137 ARG A O 1
ATOM 1015 N N . VAL A 1 138 ? -0.411 -6.432 21.685 1.00 44.44 138 VAL A N 1
ATOM 1016 C CA . VAL A 1 138 ? 0.446 -5.581 22.520 1.00 44.44 138 VAL A CA 1
ATOM 1017 C C . VAL A 1 138 ? 0.295 -6.045 23.970 1.00 44.44 138 VAL A C 1
ATOM 1019 O O . VAL A 1 138 ? -0.682 -5.732 24.651 1.00 44.44 138 VAL A O 1
ATOM 1022 N N . ARG A 1 139 ? 1.257 -6.835 24.468 1.00 39.75 139 ARG A N 1
ATOM 1023 C CA . ARG A 1 139 ? 1.386 -7.075 25.911 1.00 39.75 139 ARG A CA 1
ATOM 1024 C C . ARG A 1 139 ? 1.602 -5.714 26.565 1.00 39.75 139 ARG A C 1
ATOM 1026 O O . ARG A 1 139 ? 2.565 -5.028 26.226 1.00 39.75 139 ARG A O 1
ATOM 1033 N N . ARG A 1 140 ? 0.712 -5.323 27.488 1.00 42.84 140 ARG A N 1
ATOM 1034 C CA . ARG A 1 140 ? 0.883 -4.111 28.303 1.00 42.84 140 ARG A CA 1
ATOM 1035 C C . ARG A 1 140 ? 2.319 -4.091 28.832 1.00 42.84 140 ARG A C 1
ATOM 1037 O O . ARG A 1 140 ? 2.690 -4.975 29.606 1.00 42.84 140 ARG A O 1
ATOM 1044 N N . ARG A 1 141 ? 3.124 -3.102 28.424 1.00 41.94 141 ARG A N 1
ATOM 1045 C CA . ARG A 1 141 ? 4.355 -2.780 29.151 1.00 41.94 141 ARG A CA 1
ATOM 1046 C C . ARG A 1 141 ? 3.915 -2.487 30.581 1.00 41.94 141 ARG A C 1
ATOM 1048 O O . ARG A 1 141 ? 3.102 -1.590 30.796 1.00 41.94 141 ARG A O 1
ATOM 1055 N N . ARG A 1 142 ? 4.368 -3.297 31.544 1.00 33.38 142 ARG A N 1
ATOM 1056 C CA . ARG A 1 142 ? 4.165 -2.978 32.959 1.00 33.38 142 ARG A CA 1
ATOM 1057 C C . ARG A 1 142 ? 4.792 -1.598 33.182 1.00 33.38 142 ARG A C 1
ATOM 1059 O O . ARG A 1 142 ? 5.941 -1.426 32.770 1.00 33.38 142 ARG A O 1
ATOM 1066 N N . PRO A 1 143 ? 4.087 -0.622 33.775 1.00 34.50 143 PRO A N 1
ATOM 1067 C CA . PRO A 1 143 ? 4.754 0.595 34.203 1.00 34.50 143 PRO A CA 1
ATOM 1068 C C . PRO A 1 143 ? 5.859 0.183 35.179 1.00 34.50 143 PRO A C 1
ATOM 1070 O O . PRO A 1 143 ? 5.610 -0.575 36.122 1.00 34.50 143 PRO A O 1
ATOM 1073 N N . ALA A 1 144 ? 7.091 0.613 34.908 1.00 41.69 144 ALA A N 1
ATOM 1074 C CA . ALA A 1 144 ? 8.164 0.497 35.878 1.00 41.69 144 ALA A CA 1
ATOM 1075 C C . ALA A 1 144 ? 7.699 1.221 37.146 1.00 41.69 144 ALA A C 1
ATOM 1077 O O . ALA A 1 144 ? 7.266 2.372 37.093 1.00 41.69 144 ALA A O 1
ATOM 1078 N N . ARG A 1 145 ? 7.700 0.503 38.269 1.00 39.16 145 ARG A N 1
ATOM 1079 C CA . ARG A 1 145 ? 7.324 1.033 39.577 1.00 39.16 145 ARG A CA 1
ATOM 1080 C C . ARG A 1 145 ? 8.264 2.200 39.883 1.00 39.16 145 ARG A C 1
ATOM 1082 O O . ARG A 1 145 ? 9.459 1.974 40.045 1.00 39.16 145 ARG A O 1
ATOM 1089 N N . ALA A 1 146 ? 7.745 3.425 39.930 1.00 41.19 146 ALA A N 1
ATOM 1090 C CA . ALA A 1 146 ? 8.506 4.559 40.435 1.00 41.19 146 ALA A CA 1
ATOM 1091 C C . ALA A 1 146 ? 8.860 4.265 41.900 1.00 41.19 146 ALA A C 1
ATOM 1093 O O . ALA A 1 146 ? 7.965 4.062 42.725 1.00 41.19 146 ALA A O 1
ATOM 1094 N N . LEU A 1 147 ? 10.155 4.158 42.209 1.00 40.97 147 LEU A N 1
ATOM 1095 C CA . LEU A 1 147 ? 10.609 4.143 43.595 1.00 40.97 147 LEU A CA 1
ATOM 1096 C C . LEU A 1 147 ? 10.301 5.522 44.204 1.00 40.97 147 LEU A C 1
ATOM 1098 O O . LEU A 1 147 ? 10.636 6.530 43.578 1.00 40.97 147 LEU A O 1
ATOM 1102 N N . PRO A 1 148 ? 9.693 5.603 45.398 1.00 36.69 148 PRO A N 1
ATOM 1103 C CA . PRO A 1 148 ? 9.570 6.873 46.094 1.00 36.69 148 PRO A CA 1
ATOM 1104 C C . PRO A 1 148 ? 10.967 7.372 46.484 1.00 36.69 148 PRO A C 1
ATOM 1106 O O . PRO A 1 148 ? 11.729 6.664 47.143 1.00 36.69 148 PRO A O 1
ATOM 1109 N N . LEU A 1 149 ? 11.297 8.595 46.065 1.00 42.12 149 LEU A N 1
ATOM 1110 C CA . LEU A 1 149 ? 12.430 9.349 46.595 1.00 42.12 149 LEU A CA 1
ATOM 1111 C C . LEU A 1 149 ? 12.163 9.600 48.084 1.00 42.12 149 LEU A C 1
ATOM 1113 O O . LEU A 1 149 ? 11.148 10.192 48.449 1.00 42.12 149 LEU A O 1
ATOM 1117 N N . GLY A 1 150 ? 13.041 9.071 48.936 1.00 35.94 150 GLY A N 1
ATOM 1118 C CA . GLY A 1 150 ? 12.924 9.156 50.385 1.00 35.94 150 GLY A CA 1
ATOM 1119 C C . GLY A 1 150 ? 12.933 10.599 50.887 1.00 3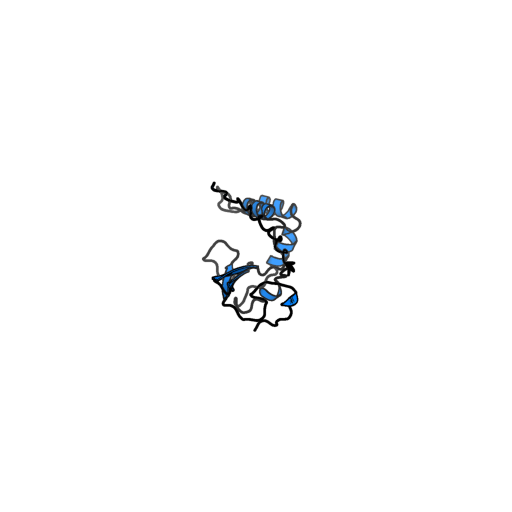5.94 150 GLY A C 1
ATOM 1120 O O . GLY A 1 150 ? 13.752 11.417 50.471 1.00 35.94 150 GLY A O 1
ATOM 1121 N N . ALA A 1 151 ? 12.024 10.880 51.817 1.00 43.88 151 ALA A N 1
ATOM 1122 C CA . ALA A 1 151 ? 12.003 12.095 52.612 1.00 43.88 151 ALA A CA 1
ATOM 1123 C C . ALA A 1 151 ? 13.220 12.123 53.555 1.00 43.88 151 ALA A C 1
ATOM 1125 O O . ALA A 1 151 ? 13.317 11.316 54.479 1.00 43.88 151 ALA A O 1
ATOM 1126 N N . GLY A 1 152 ? 14.148 13.052 53.325 1.00 38.50 152 GLY A N 1
ATOM 1127 C CA . GLY A 1 152 ? 15.211 13.391 54.269 1.00 38.50 152 GLY A CA 1
ATOM 1128 C C . GLY A 1 152 ? 14.727 14.472 55.232 1.00 38.50 152 GLY A C 1
ATOM 1129 O O . GLY A 1 152 ? 14.702 15.647 54.877 1.00 38.50 152 GLY A O 1
ATOM 1130 N N . GLY A 1 153 ? 14.318 14.074 56.438 1.00 37.59 153 GLY A N 1
ATOM 1131 C CA . GLY A 1 153 ? 13.985 14.988 57.529 1.00 37.59 153 GLY A CA 1
ATOM 1132 C C . GLY A 1 153 ? 15.242 15.623 58.130 1.00 37.59 153 GLY A C 1
ATOM 1133 O O . GLY A 1 153 ? 16.062 14.929 58.725 1.00 37.59 153 GLY A O 1
ATOM 1134 N N . GLY A 1 154 ? 15.381 16.942 57.993 1.00 37.25 154 GLY A N 1
ATOM 1135 C CA . GLY A 1 154 ? 16.373 17.750 58.703 1.00 37.25 154 GLY A CA 1
ATOM 1136 C C . GLY A 1 154 ? 15.752 18.374 59.950 1.00 37.25 154 GLY A C 1
ATOM 1137 O O . GLY A 1 154 ? 14.953 19.301 59.849 1.00 37.25 154 GLY A O 1
ATOM 1138 N N . GLY A 1 155 ? 16.092 17.839 61.124 1.00 37.16 155 GLY A N 1
ATOM 1139 C CA . GLY A 1 155 ? 15.648 18.351 62.418 1.00 37.16 155 GLY A CA 1
ATOM 1140 C C . GLY A 1 155 ? 16.337 19.664 62.790 1.00 37.16 155 GLY A C 1
ATOM 1141 O O . GLY A 1 155 ? 17.561 19.730 62.867 1.00 37.16 155 GLY A O 1
ATOM 1142 N N . GLY A 1 156 ? 15.539 20.694 63.073 1.00 33.16 156 GLY A N 1
ATOM 1143 C CA . GLY A 1 156 ? 15.993 21.913 63.733 1.00 33.16 156 GLY A CA 1
ATOM 1144 C C . GLY A 1 156 ? 16.165 21.694 65.238 1.00 33.16 156 GLY A C 1
ATOM 1145 O O . GLY A 1 156 ? 15.256 21.215 65.915 1.00 33.16 156 GLY A O 1
ATOM 1146 N N . ARG A 1 157 ? 17.329 22.071 65.772 1.00 38.25 157 ARG A N 1
ATOM 1147 C CA . ARG A 1 157 ? 17.536 22.351 67.197 1.00 38.25 157 ARG A CA 1
ATOM 1148 C C . ARG A 1 157 ? 17.975 23.805 67.323 1.00 38.25 157 ARG A C 1
ATOM 1150 O O . ARG A 1 157 ? 19.057 24.149 66.865 1.00 38.25 157 ARG A O 1
ATOM 1157 N N . ALA A 1 158 ? 17.134 24.623 67.948 1.00 40.25 158 ALA A N 1
ATOM 1158 C CA . ALA A 1 158 ? 17.522 25.903 68.519 1.00 40.25 158 ALA A CA 1
ATOM 1159 C C . ALA A 1 158 ? 17.773 25.697 70.021 1.00 40.25 158 ALA A C 1
ATOM 1161 O O . ALA A 1 158 ? 16.926 25.138 70.724 1.00 40.25 158 ALA A O 1
ATOM 1162 N N . ARG A 1 159 ? 18.949 26.113 70.481 1.00 44.38 159 ARG A N 1
ATOM 1163 C CA . ARG A 1 159 ? 19.259 26.532 71.848 1.00 44.38 159 ARG A CA 1
ATOM 1164 C C . ARG A 1 159 ? 20.161 27.746 71.737 1.00 44.38 159 ARG A C 1
ATOM 1166 O O . ARG A 1 159 ? 20.990 27.736 70.801 1.00 44.38 159 ARG A O 1
#

Radius of gyration: 25.24 Å; chains: 1; bounding box: 41×39×95 Å

pLDDT: mean 78.47, std 19.83, range [33.16, 97.25]

Sequence (159 aa):
MPSGVVADLTTAAHLRGEPVRATVRFSHADTNPHLPDADRAVRGFATKFHLPGGGTTDLVTINLDRFIASTPEDFLHLLKAAGPDPETGTPDLAKVQAHVAAHPSAGPALAAAAKLPTPRSYARDDLLGRARLPLARVRRRRPARALPLGAGGGGGRAR

Secondary structure (DSSP, 8-state):
----TTGGG---GGGSSS--EEEEEEEESSS-TTS-TTSS--EEEEEEEE-GGG-EEEEEEES-SS-S-SSHHHHHHHHHHSSBPTTTSSB-HHHHHHHHHH-TTHHHHHHHHHTPPPPS-TTT--HHHH----------PPPP-PPPPP---------